Protein AF-A0A355FZ89-F1 (afdb_monomer_lite)

pLDDT: mean 93.54, std 5.87, range [61.53, 98.75]

Foldseek 3Di:
DVVLVVLVVCLVVVAADAEEDADFPPPQDDPNVLVVLVSLLVSPPSHQAYEYEYDDDDPPQPPHDDTDGDAQVSLVRRVVSQVVSQVVSCVPPVGRHYFYAPLSCLRNVHDQDEPVNCPVVPCCVVRGCVVNVVVVVVVVVVVPDDDDPDDDDDDDDDDDPSCVVVPPD

Structure (mmCIF, N/CA/C/O backbone):
data_AF-A0A355FZ89-F1
#
_entry.id   AF-A0A355FZ89-F1
#
loop_
_atom_site.group_PDB
_atom_site.id
_atom_site.type_symbol
_atom_site.label_atom_id
_atom_site.label_alt_id
_atom_site.label_comp_id
_atom_site.label_asym_id
_atom_site.label_entity_id
_atom_site.label_seq_id
_atom_site.pdbx_PDB_ins_code
_atom_site.Cartn_x
_atom_site.Cartn_y
_atom_site.Cartn_z
_atom_site.occupancy
_atom_site.B_iso_or_equiv
_atom_site.auth_seq_id
_atom_site.auth_comp_id
_atom_site.auth_asym_id
_atom_site.auth_atom_id
_atom_site.pdbx_PDB_model_num
ATOM 1 N N . GLY A 1 1 ? 16.420 -1.762 -14.269 1.00 61.53 1 GLY A N 1
ATOM 2 C CA . GLY A 1 1 ? 17.501 -2.137 -13.329 1.00 61.53 1 GLY A CA 1
ATOM 3 C C . GLY A 1 1 ? 17.709 -3.644 -13.281 1.00 61.53 1 GLY A C 1
ATOM 4 O O . GLY A 1 1 ? 16.814 -4.383 -13.678 1.00 61.53 1 GLY A O 1
ATOM 5 N N . GLU A 1 2 ? 18.862 -4.099 -12.779 1.00 77.12 2 GLU A N 1
ATOM 6 C CA . GLU A 1 2 ? 19.249 -5.524 -12.696 1.00 77.12 2 GLU A CA 1
ATOM 7 C C . GLU A 1 2 ? 18.223 -6.407 -11.963 1.00 77.12 2 GLU A C 1
ATOM 9 O O . GLU A 1 2 ? 18.023 -7.563 -12.331 1.00 77.12 2 GLU A O 1
ATOM 14 N N . SER A 1 3 ? 17.511 -5.864 -10.970 1.00 78.19 3 SER A N 1
ATOM 15 C CA . SER A 1 3 ? 16.532 -6.618 -10.175 1.00 78.19 3 SER A CA 1
ATOM 16 C C . SER A 1 3 ? 15.359 -7.173 -10.994 1.00 78.19 3 SER A C 1
ATOM 18 O O . SER A 1 3 ? 14.875 -8.266 -10.699 1.00 78.19 3 SER A O 1
ATOM 20 N N . LEU A 1 4 ? 14.945 -6.489 -12.073 1.00 84.00 4 LEU A N 1
ATOM 21 C CA . LEU A 1 4 ? 13.871 -6.963 -12.963 1.00 84.00 4 LEU A CA 1
ATOM 22 C C . LEU A 1 4 ? 14.232 -8.284 -13.659 1.00 84.00 4 LEU A C 1
ATOM 24 O O . LEU A 1 4 ? 13.346 -9.062 -14.003 1.00 84.00 4 LEU A O 1
ATOM 28 N N . ARG A 1 5 ? 15.529 -8.572 -13.845 1.00 90.69 5 ARG A N 1
ATOM 29 C CA . ARG A 1 5 ? 15.992 -9.846 -14.414 1.00 90.69 5 ARG A CA 1
ATOM 30 C C . ARG A 1 5 ? 15.596 -11.031 -13.536 1.00 90.69 5 ARG A C 1
ATOM 32 O O . ARG A 1 5 ? 15.256 -12.085 -14.065 1.00 90.69 5 ARG A O 1
ATOM 39 N N . TYR A 1 6 ? 15.617 -10.868 -12.212 1.00 92.31 6 TYR A N 1
ATOM 40 C CA . TYR A 1 6 ? 15.202 -11.927 -11.293 1.00 92.31 6 TYR A CA 1
ATOM 41 C C . TYR A 1 6 ? 13.691 -12.142 -11.330 1.00 92.31 6 TYR A C 1
ATOM 43 O O . TYR A 1 6 ? 13.261 -13.289 -11.375 1.00 92.31 6 TYR A O 1
ATOM 51 N N . LEU A 1 7 ? 12.899 -11.066 -11.396 1.00 93.06 7 LEU A N 1
ATOM 52 C CA . LEU A 1 7 ? 11.443 -11.176 -11.537 1.00 93.06 7 LEU A CA 1
ATOM 53 C C . LEU A 1 7 ? 11.061 -11.879 -12.844 1.00 93.06 7 LEU A C 1
ATOM 55 O O . LEU A 1 7 ? 10.248 -12.796 -12.814 1.00 93.06 7 LEU A O 1
ATOM 59 N N . ARG A 1 8 ? 11.719 -11.536 -13.961 1.00 92.62 8 ARG A N 1
ATOM 60 C CA . ARG A 1 8 ? 11.555 -12.244 -15.242 1.00 92.62 8 ARG A CA 1
ATOM 61 C C . ARG A 1 8 ? 11.891 -13.726 -15.127 1.00 92.62 8 ARG A C 1
ATOM 63 O O . ARG A 1 8 ? 11.074 -14.556 -15.485 1.00 92.62 8 ARG A O 1
ATOM 70 N N . ARG A 1 9 ? 13.031 -14.074 -14.525 1.00 95.25 9 ARG A N 1
ATOM 71 C CA . ARG A 1 9 ? 13.413 -15.481 -14.327 1.00 95.25 9 ARG A CA 1
ATOM 72 C C . ARG A 1 9 ? 12.393 -16.265 -13.489 1.00 95.25 9 ARG A C 1
ATOM 74 O O . ARG A 1 9 ? 12.173 -17.440 -13.761 1.00 95.25 9 ARG A O 1
ATOM 81 N N . LEU A 1 10 ? 11.816 -15.651 -12.454 1.00 96.00 10 LEU A N 1
ATOM 82 C CA . LEU A 1 10 ? 10.770 -16.285 -11.642 1.00 96.00 10 LEU A CA 1
ATOM 83 C C . LEU A 1 10 ? 9.466 -16.432 -12.442 1.00 96.00 10 LEU A C 1
ATOM 85 O O . LEU A 1 10 ? 8.855 -17.497 -12.418 1.00 96.00 10 LEU A O 1
ATOM 89 N N . SER A 1 11 ? 9.095 -15.398 -13.200 1.00 95.00 11 SER A N 1
ATOM 90 C CA . SER A 1 11 ? 7.957 -15.408 -14.123 1.00 95.00 11 SER A CA 1
ATOM 91 C C . SER A 1 11 ? 8.080 -16.515 -15.176 1.00 95.00 11 SER A C 1
ATOM 93 O O . SER A 1 11 ? 7.156 -17.305 -15.340 1.00 95.00 11 SER A O 1
ATOM 95 N N . ASP A 1 12 ? 9.238 -16.638 -15.832 1.00 95.31 12 ASP A N 1
ATOM 96 C CA . ASP A 1 12 ? 9.521 -17.668 -16.845 1.00 95.31 12 ASP A CA 1
ATOM 97 C C . ASP A 1 12 ? 9.444 -19.090 -16.265 1.00 95.31 12 ASP A C 1
ATOM 99 O O . ASP A 1 12 ? 9.159 -20.051 -16.976 1.00 95.31 12 ASP A O 1
ATOM 103 N N . ALA A 1 13 ? 9.674 -19.230 -14.955 1.00 96.94 13 ALA A N 1
ATOM 104 C CA . ALA A 1 13 ? 9.512 -20.481 -14.221 1.00 96.94 13 ALA A CA 1
ATOM 105 C C . ALA A 1 13 ? 8.059 -20.748 -13.767 1.00 96.94 13 ALA A C 1
ATOM 107 O O . ALA A 1 13 ? 7.813 -21.736 -13.076 1.00 96.94 13 ALA A O 1
ATOM 108 N N . GLY A 1 14 ? 7.102 -19.884 -14.124 1.00 95.62 14 GLY A N 1
ATOM 109 C CA . GLY A 1 14 ? 5.686 -20.009 -13.764 1.00 95.62 14 GLY A CA 1
ATOM 110 C C . GLY A 1 14 ? 5.360 -19.610 -12.321 1.00 95.62 14 GLY A C 1
ATOM 111 O O . GLY A 1 14 ? 4.307 -19.988 -11.804 1.00 95.62 14 GLY A O 1
ATOM 112 N N . ILE A 1 15 ? 6.250 -18.877 -11.645 1.00 97.50 15 ILE A N 1
ATOM 113 C CA . ILE A 1 15 ? 6.046 -18.443 -10.259 1.00 97.50 15 ILE A CA 1
ATOM 114 C C . ILE A 1 15 ? 5.182 -17.182 -10.242 1.00 97.50 15 ILE A C 1
ATOM 116 O O . ILE A 1 15 ? 5.489 -16.195 -10.908 1.00 97.50 15 ILE A O 1
ATOM 120 N N . LYS A 1 16 ? 4.126 -17.207 -9.424 1.00 96.75 16 LYS A N 1
ATOM 121 C CA . LYS A 1 16 ? 3.289 -16.039 -9.138 1.00 96.75 16 LYS A CA 1
ATOM 122 C C . LYS A 1 16 ? 3.964 -15.131 -8.112 1.00 96.75 16 LYS A C 1
ATOM 124 O O . LYS A 1 16 ? 4.508 -15.609 -7.118 1.00 96.75 16 LYS A O 1
ATOM 129 N N . LEU A 1 17 ? 3.913 -13.827 -8.349 1.00 96.44 17 LEU A N 1
ATOM 130 C CA . LEU A 1 17 ? 4.685 -12.819 -7.635 1.00 96.44 17 LEU A CA 1
ATOM 131 C C . LEU A 1 17 ? 3.763 -11.749 -7.052 1.00 96.44 17 LEU A C 1
ATOM 133 O O . LEU A 1 17 ? 3.020 -11.090 -7.776 1.00 96.44 17 LEU A O 1
ATOM 137 N N . ASN A 1 18 ? 3.892 -11.531 -5.747 1.00 96.75 18 ASN A N 1
ATOM 138 C CA . ASN A 1 18 ? 3.418 -10.328 -5.074 1.00 96.75 18 ASN A CA 1
ATOM 139 C C . ASN A 1 18 ? 4.644 -9.456 -4.808 1.00 96.75 18 ASN A C 1
ATOM 141 O O . ASN A 1 18 ? 5.625 -9.917 -4.223 1.00 96.75 18 ASN A O 1
ATOM 145 N N . THR A 1 19 ? 4.619 -8.220 -5.289 1.00 96.75 19 THR A N 1
ATOM 146 C CA . THR A 1 19 ? 5.764 -7.306 -5.236 1.00 96.75 19 THR A CA 1
ATOM 147 C C . THR A 1 19 ? 5.476 -6.129 -4.317 1.00 96.75 19 THR A C 1
ATOM 149 O O . THR A 1 19 ? 4.318 -5.813 -4.048 1.00 96.75 19 THR A O 1
ATOM 152 N N . GLN A 1 20 ? 6.533 -5.494 -3.815 1.00 97.12 20 GLN A N 1
ATOM 153 C CA . GLN A 1 20 ? 6.435 -4.297 -2.988 1.00 97.12 20 GLN A CA 1
ATOM 154 C C . GLN A 1 20 ? 7.470 -3.266 -3.439 1.00 97.12 20 GLN A C 1
ATOM 156 O O . GLN A 1 20 ? 8.651 -3.581 -3.598 1.00 97.12 20 GLN A O 1
ATOM 161 N N . LEU A 1 21 ? 7.022 -2.026 -3.586 1.00 97.44 21 LEU A N 1
ATOM 162 C CA . LEU A 1 21 ? 7.825 -0.839 -3.821 1.00 97.44 21 LEU A CA 1
ATOM 163 C C . LEU A 1 21 ? 7.876 -0.022 -2.529 1.00 97.44 21 LEU A C 1
ATOM 165 O O . LEU A 1 21 ? 6.849 0.446 -2.046 1.00 97.44 21 LEU A O 1
ATOM 169 N N . VAL A 1 22 ? 9.077 0.159 -1.975 1.00 97.19 22 VAL A N 1
ATOM 170 C CA . VAL A 1 22 ? 9.308 1.132 -0.899 1.00 97.19 22 VAL A CA 1
ATOM 171 C C . VAL A 1 22 ? 9.641 2.466 -1.550 1.00 97.19 22 VAL A C 1
ATOM 173 O O . VAL A 1 22 ? 10.711 2.624 -2.141 1.00 97.19 22 VAL A O 1
ATOM 176 N N . LEU A 1 23 ? 8.713 3.410 -1.467 1.00 98.00 23 LEU A N 1
ATOM 177 C CA . LEU A 1 23 ? 8.833 4.710 -2.104 1.00 98.00 23 LEU A CA 1
ATOM 178 C C . LEU A 1 23 ? 9.565 5.695 -1.192 1.00 98.00 23 LEU A C 1
ATOM 180 O O . LEU A 1 23 ? 9.344 5.752 0.019 1.00 98.00 23 LEU A O 1
ATOM 184 N N . CYS A 1 24 ? 10.471 6.456 -1.785 1.00 96.81 24 CYS A N 1
ATOM 185 C CA . CYS A 1 24 ? 11.291 7.480 -1.164 1.00 96.81 24 CYS A CA 1
ATOM 186 C C . CYS A 1 24 ? 11.090 8.788 -1.946 1.00 96.81 24 CYS A C 1
ATOM 188 O O . CYS A 1 24 ? 11.400 8.811 -3.143 1.00 96.81 24 CYS A O 1
ATOM 190 N N . PRO A 1 25 ? 10.646 9.880 -1.294 1.00 96.12 25 PRO A N 1
ATOM 191 C CA . PRO A 1 25 ? 10.373 11.134 -1.983 1.00 96.12 25 PRO A CA 1
ATOM 192 C C . PRO A 1 25 ? 11.571 11.670 -2.771 1.00 96.12 25 PRO A C 1
ATOM 194 O O . PRO A 1 25 ? 12.651 11.859 -2.199 1.00 96.12 25 PRO A O 1
ATOM 197 N N . GLY A 1 26 ? 11.375 11.942 -4.062 1.00 94.31 26 GLY A N 1
ATOM 198 C CA . GLY A 1 26 ? 12.395 12.460 -4.978 1.00 94.31 26 GLY A CA 1
ATOM 199 C C . GLY A 1 26 ? 13.482 11.454 -5.369 1.00 94.31 26 GLY A C 1
ATOM 200 O O . GLY A 1 26 ? 14.522 11.864 -5.883 1.00 94.31 26 GLY A O 1
ATOM 201 N N . VAL A 1 27 ? 13.285 10.163 -5.083 1.00 94.94 27 VAL A N 1
ATOM 202 C CA . VAL A 1 27 ? 14.235 9.089 -5.421 1.00 94.94 27 VAL A CA 1
ATOM 203 C C . VAL A 1 27 ? 13.620 8.098 -6.401 1.00 94.94 27 VAL A C 1
ATOM 205 O O . VAL A 1 27 ? 14.249 7.769 -7.399 1.00 94.94 27 VAL A O 1
ATOM 208 N N . ASN A 1 28 ? 12.425 7.590 -6.100 1.00 95.75 28 ASN A N 1
ATOM 209 C CA . ASN A 1 28 ? 11.741 6.574 -6.908 1.00 95.75 28 ASN A CA 1
ATOM 210 C C . ASN A 1 28 ? 10.214 6.761 -6.931 1.00 95.75 28 ASN A C 1
ATOM 212 O O . ASN A 1 28 ? 9.472 5.790 -7.066 1.00 95.75 28 ASN A O 1
ATOM 216 N N . ASP A 1 29 ? 9.750 7.997 -6.764 1.00 95.50 29 ASP A N 1
ATOM 217 C CA . ASP A 1 29 ? 8.368 8.416 -6.988 1.00 95.50 29 ASP A CA 1
ATOM 218 C C . ASP A 1 29 ? 8.216 9.190 -8.310 1.00 95.50 29 ASP A C 1
ATOM 220 O O . ASP A 1 29 ? 9.155 9.287 -9.101 1.00 95.50 29 ASP A O 1
ATOM 224 N N . GLY A 1 30 ? 7.009 9.689 -8.594 1.00 96.50 30 GLY A N 1
ATOM 225 C CA . GLY A 1 30 ? 6.717 10.400 -9.841 1.00 96.50 30 GLY A CA 1
ATOM 226 C C . GLY A 1 30 ? 6.927 9.517 -11.075 1.00 96.50 30 GLY A C 1
ATOM 227 O O . GLY A 1 30 ? 6.398 8.409 -11.145 1.00 96.50 30 GLY A O 1
ATOM 228 N N . GLU A 1 31 ? 7.719 9.992 -12.039 1.00 97.31 31 GLU A N 1
ATOM 229 C CA . GLU A 1 31 ? 7.988 9.274 -13.296 1.00 97.31 31 GLU A CA 1
ATOM 230 C C . GLU A 1 31 ? 8.639 7.900 -13.074 1.00 97.31 31 GLU A C 1
ATOM 232 O O . GLU A 1 31 ? 8.331 6.945 -13.785 1.00 97.31 31 GLU A O 1
ATOM 237 N N . GLU A 1 32 ? 9.483 7.757 -12.048 1.00 97.31 32 GLU A N 1
ATOM 238 C CA . GLU A 1 32 ? 10.127 6.477 -11.727 1.00 97.31 32 GLU A CA 1
ATOM 239 C C . GLU A 1 32 ? 9.138 5.462 -11.137 1.00 97.31 32 GLU A C 1
ATOM 241 O O . GLU A 1 32 ? 9.261 4.253 -11.371 1.00 97.31 32 GLU A O 1
ATOM 246 N N . LEU A 1 33 ? 8.122 5.939 -10.407 1.00 98.19 33 LEU A N 1
ATOM 247 C CA . LEU A 1 33 ? 7.009 5.100 -9.963 1.00 98.19 33 LEU A CA 1
ATOM 248 C C . LEU A 1 33 ? 6.180 4.648 -11.167 1.00 98.19 33 LEU A C 1
ATOM 250 O O . LEU A 1 33 ? 5.927 3.451 -11.294 1.00 98.19 33 LEU A O 1
ATOM 254 N N . ALA A 1 34 ? 5.826 5.570 -12.066 1.00 98.19 34 ALA A N 1
ATOM 255 C CA . ALA A 1 34 ? 5.091 5.260 -13.293 1.00 98.19 34 ALA A CA 1
ATOM 256 C C . ALA A 1 34 ? 5.812 4.182 -14.120 1.00 98.19 34 ALA A C 1
ATOM 258 O O . ALA A 1 34 ? 5.231 3.150 -14.464 1.00 98.19 34 ALA A O 1
ATOM 259 N N . TYR A 1 35 ? 7.116 4.372 -14.348 1.00 96.88 35 TYR A N 1
ATOM 260 C CA . TYR A 1 35 ? 7.967 3.407 -15.037 1.00 96.88 35 TYR A CA 1
ATOM 261 C C . TYR A 1 35 ? 7.997 2.050 -14.320 1.00 96.88 35 TYR A C 1
ATOM 263 O O . TYR A 1 35 ? 7.854 1.003 -14.952 1.00 96.88 35 TYR A O 1
ATOM 271 N N . SER A 1 36 ? 8.156 2.043 -12.993 1.00 96.88 36 SER A N 1
ATOM 272 C CA . SER A 1 36 ? 8.193 0.805 -12.206 1.00 96.88 36 SER A CA 1
ATOM 273 C C . SER A 1 36 ? 6.877 0.029 -12.284 1.00 96.88 36 SER A C 1
ATOM 275 O O . SER A 1 36 ? 6.905 -1.190 -12.460 1.00 96.88 36 SER A O 1
ATOM 277 N N . LEU A 1 37 ? 5.738 0.721 -12.190 1.00 97.94 37 LEU A N 1
ATOM 278 C CA . LEU A 1 37 ? 4.407 0.129 -12.327 1.00 97.94 37 LEU A CA 1
ATOM 279 C C . LEU A 1 37 ? 4.219 -0.486 -13.716 1.00 97.94 37 LEU A C 1
ATOM 281 O O . LEU A 1 37 ? 3.811 -1.641 -13.817 1.00 97.94 37 LEU A O 1
ATOM 285 N N . GLU A 1 38 ? 4.598 0.228 -14.777 1.00 96.75 38 GLU A N 1
ATOM 286 C CA . GLU A 1 38 ? 4.513 -0.281 -16.148 1.00 96.75 38 GLU A CA 1
ATOM 287 C C . GLU A 1 38 ? 5.386 -1.530 -16.350 1.00 96.75 38 GLU A C 1
ATOM 289 O O . GLU A 1 38 ? 4.916 -2.549 -16.857 1.00 96.75 38 GLU A O 1
ATOM 294 N N . GLN A 1 39 ? 6.648 -1.495 -15.908 1.00 96.00 39 GLN A N 1
ATOM 295 C CA . GLN A 1 39 ? 7.567 -2.630 -16.049 1.00 96.00 39 GLN A CA 1
ATOM 296 C C . GLN A 1 39 ? 7.112 -3.868 -15.271 1.00 96.00 39 GLN A C 1
ATOM 298 O O . GLN A 1 39 ? 7.333 -4.991 -15.726 1.00 96.00 39 GLN A O 1
ATOM 303 N N . LEU A 1 40 ? 6.500 -3.683 -14.101 1.00 96.56 40 LEU A N 1
ATOM 304 C CA . LEU A 1 40 ? 5.914 -4.779 -13.331 1.00 96.56 40 LEU A CA 1
ATOM 305 C C . LEU A 1 40 ? 4.619 -5.286 -13.974 1.00 96.56 40 LEU A C 1
ATOM 307 O O . LEU A 1 40 ? 4.425 -6.497 -14.050 1.00 96.56 40 LEU A O 1
ATOM 311 N N . GLY A 1 41 ? 3.780 -4.388 -14.495 1.00 96.44 41 GLY A N 1
ATOM 312 C CA . GLY A 1 41 ? 2.557 -4.732 -15.221 1.00 96.44 41 GLY A CA 1
ATOM 313 C C . GLY A 1 41 ? 2.819 -5.571 -16.474 1.00 96.44 41 GLY A C 1
ATOM 314 O O . GLY A 1 41 ? 2.075 -6.505 -16.749 1.00 96.44 41 GLY A O 1
ATOM 315 N N . GLN A 1 42 ? 3.932 -5.336 -1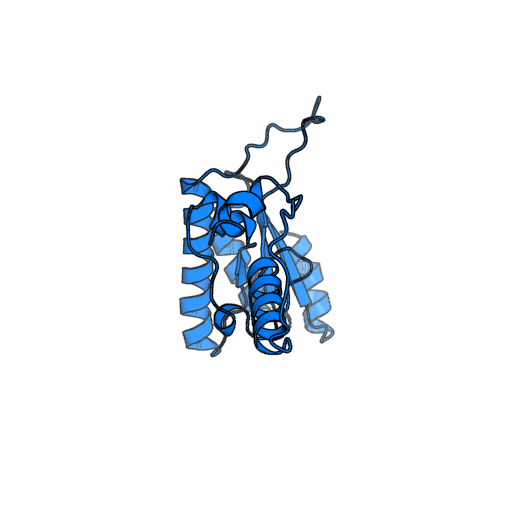7.178 1.00 95.38 42 GLN A N 1
ATOM 316 C CA . GLN A 1 42 ? 4.363 -6.160 -18.322 1.00 95.38 42 GLN A CA 1
ATOM 317 C C . GLN A 1 42 ? 4.672 -7.623 -17.958 1.00 95.38 42 GLN A C 1
ATOM 319 O O . GLN A 1 42 ? 4.754 -8.469 -18.845 1.00 95.38 42 GLN A O 1
ATOM 324 N N . LEU A 1 43 ? 4.863 -7.933 -16.672 1.00 95.62 43 LEU A N 1
ATOM 325 C CA . LEU A 1 43 ? 5.077 -9.297 -16.183 1.00 95.62 43 LEU A CA 1
ATOM 326 C C . LEU A 1 43 ? 3.771 -9.985 -15.767 1.00 95.62 43 LEU A C 1
ATOM 328 O O . LEU A 1 43 ? 3.811 -11.086 -15.223 1.00 95.62 43 LEU A O 1
ATOM 332 N N . TYR A 1 44 ? 2.612 -9.369 -15.991 1.00 95.88 44 TYR A N 1
ATOM 333 C CA . TYR A 1 44 ? 1.326 -10.037 -15.835 1.00 95.88 44 TYR A CA 1
ATOM 334 C C . TYR A 1 44 ? 1.192 -11.204 -16.845 1.00 95.88 44 TYR A C 1
ATOM 336 O O . TYR A 1 44 ? 1.589 -11.054 -18.001 1.00 95.88 44 TYR A O 1
ATOM 344 N N . PRO A 1 45 ? 0.646 -12.377 -16.457 1.00 95.19 45 PRO A N 1
ATOM 345 C CA . PRO A 1 45 ? -0.007 -12.679 -15.182 1.00 95.19 45 PRO A CA 1
ATOM 346 C C . PRO A 1 45 ? 0.932 -13.200 -14.085 1.00 95.19 45 PRO A C 1
ATOM 348 O O . PRO A 1 45 ? 0.456 -13.618 -13.037 1.00 95.19 45 PRO A O 1
ATOM 351 N N . ALA A 1 46 ? 2.254 -13.218 -14.264 1.00 96.88 46 ALA A N 1
ATOM 352 C CA . ALA A 1 46 ? 3.140 -13.667 -13.190 1.00 96.88 46 ALA A CA 1
ATOM 353 C C . ALA A 1 46 ? 3.139 -12.689 -12.006 1.00 96.88 46 ALA A C 1
ATOM 355 O O . ALA A 1 46 ? 3.043 -13.130 -10.863 1.00 96.88 46 ALA A O 1
ATOM 356 N N . VAL A 1 47 ? 3.183 -11.375 -12.247 1.00 97.06 47 VAL A N 1
ATOM 357 C CA . VAL A 1 47 ? 2.946 -10.371 -11.195 1.00 97.06 47 VAL A CA 1
ATOM 358 C C . VAL A 1 47 ? 1.445 -10.255 -10.945 1.00 97.06 47 VAL A C 1
ATOM 360 O O . VAL A 1 47 ? 0.693 -9.848 -11.823 1.00 97.06 47 VAL A O 1
ATOM 363 N N . GLN A 1 48 ? 1.023 -10.645 -9.744 1.00 96.69 48 GLN A N 1
ATOM 364 C CA . GLN A 1 48 ? -0.376 -10.661 -9.312 1.00 96.69 48 GLN A CA 1
ATOM 365 C C . GLN A 1 48 ? -0.745 -9.402 -8.526 1.00 96.69 48 GLN A C 1
ATOM 367 O O . GLN A 1 48 ? -1.896 -8.988 -8.532 1.00 96.69 48 GLN A O 1
ATOM 372 N N . SER A 1 49 ? 0.220 -8.798 -7.827 1.00 97.75 49 SER A N 1
ATOM 373 C CA . SER A 1 49 ? -0.018 -7.553 -7.100 1.00 97.75 49 SER A CA 1
ATOM 374 C C . SER A 1 49 ? 1.264 -6.762 -6.830 1.00 97.75 49 SER A C 1
ATOM 376 O O . SER A 1 49 ? 2.370 -7.315 -6.773 1.00 97.75 49 SER A O 1
ATOM 378 N N . ILE A 1 50 ? 1.105 -5.455 -6.641 1.00 98.31 50 ILE A N 1
ATOM 379 C CA . ILE A 1 50 ? 2.162 -4.477 -6.393 1.00 98.31 50 ILE A CA 1
ATOM 380 C C . ILE A 1 50 ? 1.718 -3.588 -5.226 1.00 98.31 50 ILE A C 1
ATOM 382 O O . ILE A 1 50 ? 0.833 -2.753 -5.380 1.00 98.31 50 ILE A O 1
ATOM 386 N N . ALA A 1 51 ? 2.327 -3.745 -4.053 1.00 98.50 51 ALA A N 1
ATOM 387 C CA . ALA A 1 51 ? 2.144 -2.807 -2.948 1.00 98.50 51 ALA A CA 1
ATOM 388 C C . ALA A 1 51 ? 3.096 -1.616 -3.092 1.00 98.50 51 ALA A C 1
ATOM 390 O O . ALA A 1 51 ? 4.296 -1.806 -3.281 1.00 98.50 51 ALA A O 1
ATOM 391 N N . ALA A 1 52 ? 2.596 -0.398 -2.938 1.00 98.50 52 ALA A N 1
ATOM 392 C CA . ALA A 1 52 ? 3.403 0.805 -2.799 1.00 98.50 52 ALA A CA 1
ATOM 393 C C . ALA A 1 52 ? 3.327 1.297 -1.351 1.00 98.50 52 ALA A C 1
ATOM 395 O O . ALA A 1 52 ? 2.265 1.704 -0.880 1.00 98.50 52 ALA A O 1
ATOM 396 N N . VAL A 1 53 ? 4.459 1.268 -0.646 1.00 98.12 53 VAL A N 1
ATOM 397 C CA . VAL A 1 53 ? 4.563 1.649 0.770 1.00 98.12 53 VAL A CA 1
ATOM 398 C C . VAL A 1 53 ? 5.527 2.830 0.925 1.00 98.12 53 VAL A C 1
ATOM 400 O O . VAL A 1 53 ? 6.539 2.881 0.220 1.00 98.12 53 VAL A O 1
ATOM 403 N N . PRO A 1 54 ? 5.270 3.791 1.826 1.00 97.44 54 PRO A N 1
ATOM 404 C CA . PRO A 1 54 ? 6.210 4.875 2.072 1.00 97.44 54 PRO A CA 1
ATOM 405 C C . PRO A 1 54 ? 7.438 4.370 2.841 1.00 97.44 54 PRO A C 1
ATOM 407 O O . PRO A 1 54 ? 7.377 3.422 3.625 1.00 97.44 54 PRO A O 1
ATOM 410 N N . VAL A 1 55 ? 8.578 5.033 2.654 1.00 95.50 55 VAL A N 1
ATOM 411 C CA . VAL A 1 55 ? 9.768 4.768 3.462 1.00 95.50 55 VAL A CA 1
ATOM 412 C C . VAL A 1 55 ? 9.522 5.098 4.937 1.00 95.50 55 VAL A C 1
ATOM 414 O O . VAL A 1 55 ? 9.214 6.232 5.307 1.00 95.50 55 VAL A O 1
ATOM 417 N N . GLY A 1 56 ? 9.734 4.107 5.802 1.00 90.00 56 GLY A N 1
ATOM 418 C CA . GLY A 1 56 ? 9.739 4.299 7.248 1.00 90.00 56 GLY A CA 1
ATOM 419 C C . GLY A 1 56 ? 11.011 5.016 7.703 1.00 90.00 56 GLY A C 1
ATOM 420 O O . GLY A 1 56 ? 12.122 4.504 7.538 1.00 90.00 56 GLY A O 1
ATOM 421 N N . LEU A 1 57 ? 10.868 6.201 8.299 1.00 88.88 57 LEU A N 1
ATOM 422 C CA . LEU A 1 57 ? 11.995 6.951 8.854 1.00 88.88 57 LEU A CA 1
ATOM 423 C C . LEU A 1 57 ? 12.054 6.817 10.373 1.00 88.88 57 LEU A C 1
ATOM 425 O O . LEU A 1 57 ? 11.074 7.034 11.080 1.00 88.88 57 LEU A O 1
ATOM 429 N N . THR A 1 58 ? 13.246 6.514 10.881 1.00 85.38 58 THR A N 1
ATOM 430 C CA . THR A 1 58 ? 13.545 6.527 12.314 1.00 85.38 58 THR A CA 1
ATOM 431 C C . THR A 1 58 ? 14.408 7.738 12.657 1.00 85.38 58 THR A C 1
ATOM 433 O O . THR A 1 58 ? 15.077 8.316 11.798 1.00 85.38 58 THR A O 1
ATOM 436 N N . LYS A 1 59 ? 14.442 8.105 13.941 1.00 83.62 59 LYS A N 1
ATOM 437 C CA . LYS A 1 59 ? 15.334 9.158 14.452 1.00 83.62 59 LYS A CA 1
ATOM 438 C C . LYS A 1 59 ? 16.820 8.761 14.478 1.00 83.62 59 LYS A C 1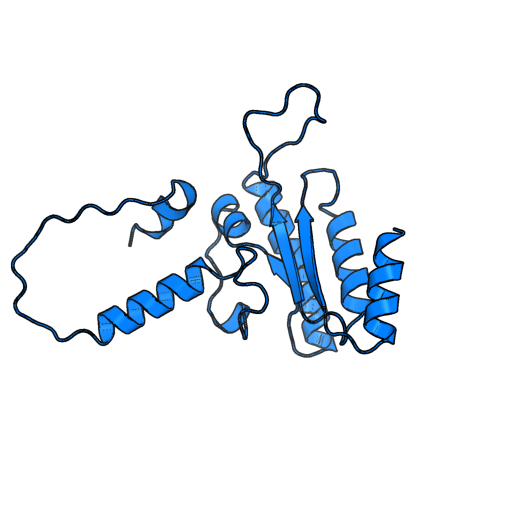
ATOM 440 O O . LYS A 1 59 ? 17.666 9.616 14.707 1.00 83.62 59 LYS A O 1
ATOM 445 N N . PHE A 1 60 ? 17.146 7.486 14.251 1.00 87.06 60 PHE A N 1
ATOM 446 C CA . PHE A 1 60 ? 18.505 6.943 14.325 1.00 87.06 60 PHE A CA 1
ATOM 447 C C . PHE A 1 60 ? 19.082 6.757 12.919 1.00 87.06 60 PHE A C 1
ATOM 449 O O . PHE A 1 60 ? 19.064 5.661 12.365 1.00 87.06 60 PHE A O 1
ATOM 456 N N . ARG A 1 61 ? 19.540 7.856 12.312 1.00 88.81 61 ARG A N 1
ATOM 457 C CA . ARG A 1 61 ? 20.029 7.881 10.920 1.00 88.81 61 ARG A CA 1
ATOM 458 C C . ARG A 1 61 ? 21.341 8.651 10.754 1.00 88.81 61 ARG A C 1
ATOM 460 O O . ARG A 1 61 ? 21.581 9.259 9.712 1.00 88.81 61 ARG A O 1
ATOM 467 N N . GLU A 1 62 ? 22.175 8.663 11.789 1.00 87.31 62 GLU A N 1
ATOM 468 C CA . GLU A 1 62 ? 23.498 9.287 11.725 1.00 87.31 62 GLU A CA 1
ATOM 469 C C . GLU A 1 62 ? 24.326 8.668 10.587 1.00 87.31 62 GLU A C 1
ATOM 471 O O . GLU A 1 62 ? 24.337 7.452 10.409 1.00 87.31 62 GLU A O 1
ATOM 476 N N . ASN A 1 63 ? 24.994 9.513 9.795 1.00 89.31 63 ASN A N 1
ATOM 477 C CA . ASN A 1 63 ? 25.811 9.121 8.635 1.00 89.31 63 ASN A CA 1
ATOM 478 C C . ASN A 1 63 ? 25.072 8.377 7.500 1.00 89.31 63 ASN A C 1
ATOM 480 O O . ASN A 1 63 ? 25.720 7.780 6.642 1.00 89.31 63 ASN A O 1
ATOM 484 N N . LEU A 1 64 ? 23.735 8.434 7.446 1.00 88.00 64 LEU A N 1
ATOM 485 C CA . LEU A 1 64 ? 22.943 7.901 6.330 1.00 88.00 64 LEU A CA 1
ATOM 486 C C . LEU A 1 64 ? 22.496 9.007 5.357 1.00 88.00 64 LEU A C 1
ATOM 488 O O . LEU A 1 64 ? 22.394 10.174 5.751 1.00 88.00 64 LEU A O 1
ATOM 492 N N . PRO A 1 65 ? 22.159 8.662 4.097 1.00 85.62 65 PRO A N 1
ATOM 493 C CA . PRO A 1 65 ? 21.560 9.606 3.162 1.00 85.62 65 PRO A CA 1
ATOM 494 C C . PRO A 1 65 ? 20.333 10.312 3.751 1.00 85.62 65 PRO A C 1
ATOM 496 O O . PRO A 1 65 ? 19.495 9.700 4.436 1.00 85.62 65 PRO A O 1
ATOM 499 N N . LYS A 1 66 ? 20.224 11.613 3.457 1.00 86.12 66 LYS A N 1
ATOM 500 C CA . LYS A 1 66 ? 19.076 12.432 3.851 1.00 86.12 66 LYS A CA 1
ATOM 501 C C . LYS A 1 66 ? 17.850 11.975 3.067 1.00 86.12 66 LYS A C 1
ATOM 503 O O . LYS A 1 66 ? 17.768 12.203 1.867 1.00 86.12 66 LYS A O 1
ATOM 508 N N . LEU A 1 67 ? 16.906 11.364 3.771 1.00 89.81 67 LEU A N 1
ATOM 509 C CA . LEU A 1 67 ? 15.584 11.028 3.254 1.00 89.81 67 LEU A CA 1
ATOM 510 C C . LEU A 1 67 ? 14.546 11.932 3.910 1.00 89.81 67 LEU A C 1
ATOM 512 O O . LEU A 1 67 ? 14.719 12.362 5.053 1.00 89.81 67 LEU A O 1
ATOM 516 N N . ARG A 1 68 ? 13.477 12.218 3.173 1.00 91.56 68 ARG A N 1
ATOM 517 C CA . ARG A 1 68 ? 12.318 12.970 3.656 1.00 91.56 68 ARG A CA 1
ATOM 518 C C . ARG A 1 68 ? 11.135 12.020 3.779 1.00 91.56 68 ARG A C 1
ATOM 520 O O . ARG A 1 68 ? 11.067 11.033 3.055 1.00 91.56 68 ARG A O 1
ATOM 527 N N . ALA A 1 69 ? 10.243 12.297 4.722 1.00 93.88 69 ALA A N 1
ATOM 528 C CA . ALA A 1 69 ? 8.969 11.596 4.793 1.00 93.88 69 ALA A CA 1
ATOM 529 C C . ALA A 1 69 ? 8.012 12.177 3.746 1.00 93.88 69 ALA A C 1
ATOM 531 O O . ALA A 1 69 ? 8.127 13.354 3.405 1.00 93.88 69 ALA A O 1
ATOM 532 N N . TYR A 1 70 ? 7.053 11.369 3.298 1.00 96.88 70 TYR A N 1
ATOM 533 C CA . TYR A 1 70 ? 5.925 11.871 2.523 1.00 96.88 70 TYR A CA 1
ATOM 534 C C . TYR A 1 70 ? 5.064 12.823 3.360 1.00 96.88 70 TYR A C 1
ATOM 536 O O . TYR A 1 70 ? 4.779 12.550 4.537 1.00 96.88 70 TYR A O 1
ATOM 544 N N . ASP A 1 71 ? 4.655 13.910 2.717 1.00 96.44 71 ASP A N 1
ATOM 545 C CA . ASP A 1 71 ? 3.653 14.876 3.168 1.00 96.44 71 ASP A CA 1
ATOM 546 C C . ASP A 1 71 ? 2.318 14.653 2.438 1.00 96.44 71 ASP A C 1
ATOM 548 O O . ASP A 1 71 ? 2.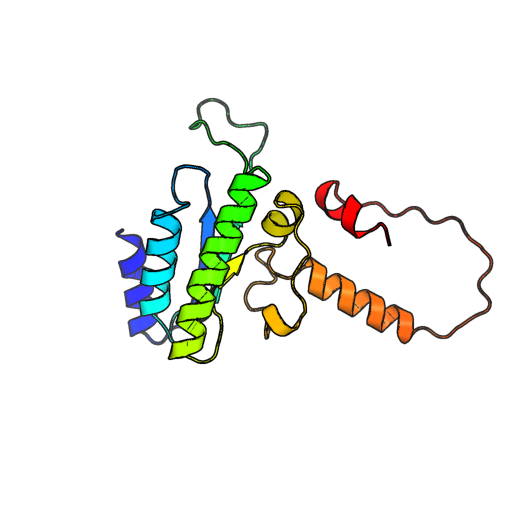168 13.692 1.683 1.00 96.44 71 ASP A O 1
ATOM 552 N N . GLU A 1 72 ? 1.336 15.518 2.682 1.00 97.88 72 GLU A N 1
ATOM 553 C CA . GLU A 1 72 ? -0.003 15.402 2.099 1.00 97.88 72 GLU A CA 1
ATOM 554 C C . GLU A 1 72 ? 0.018 15.426 0.565 1.00 97.88 72 GLU A C 1
ATOM 556 O O . GLU A 1 72 ? -0.518 14.521 -0.074 1.00 97.88 72 GLU A O 1
ATOM 561 N N . ALA A 1 73 ? 0.702 16.407 -0.030 1.00 98.25 73 ALA A N 1
ATOM 562 C CA . ALA A 1 73 ? 0.747 16.582 -1.479 1.00 98.25 73 ALA A CA 1
ATOM 563 C C . ALA A 1 73 ? 1.508 15.446 -2.177 1.00 98.25 73 ALA A C 1
ATOM 565 O O . ALA A 1 73 ? 1.037 14.894 -3.167 1.00 98.25 73 ALA A O 1
ATOM 566 N N . SER A 1 74 ? 2.669 15.058 -1.649 1.00 97.94 74 SER A N 1
ATOM 567 C CA . SER A 1 74 ? 3.460 13.959 -2.215 1.00 97.94 74 SER A CA 1
ATOM 568 C C . SER A 1 74 ? 2.780 12.598 -2.033 1.00 97.94 74 SER A C 1
ATOM 570 O O . SER A 1 74 ? 2.875 11.758 -2.924 1.00 97.94 74 SER A O 1
ATOM 572 N N . SER A 1 75 ? 2.041 12.385 -0.938 1.00 98.44 75 SER A N 1
ATOM 573 C CA . SER A 1 75 ? 1.229 11.171 -0.749 1.00 98.44 75 SER A CA 1
ATOM 574 C C . SER A 1 75 ? 0.064 11.109 -1.734 1.00 98.44 75 SER A C 1
ATOM 576 O O . SER A 1 75 ? -0.187 10.061 -2.324 1.00 98.44 75 SER A O 1
ATOM 578 N N . ALA A 1 76 ? -0.617 12.238 -1.943 1.00 98.69 76 ALA A N 1
ATOM 579 C CA . ALA A 1 76 ? -1.690 12.363 -2.921 1.00 98.69 76 ALA A CA 1
ATOM 580 C C . ALA A 1 76 ? -1.202 12.019 -4.338 1.00 98.69 76 ALA A C 1
ATOM 582 O O . ALA A 1 76 ? -1.830 11.206 -5.010 1.00 98.69 76 ALA A O 1
ATOM 583 N N . SER A 1 77 ? -0.038 12.539 -4.743 1.00 98.56 77 SER A N 1
ATOM 584 C CA . SER A 1 77 ? 0.559 12.241 -6.051 1.00 98.56 77 SER A CA 1
ATOM 585 C C . SER A 1 77 ? 0.867 10.755 -6.257 1.00 98.56 77 SER A C 1
ATOM 587 O O . SER A 1 77 ? 0.706 10.250 -7.364 1.00 98.56 77 SER A O 1
ATOM 589 N N . VAL A 1 78 ? 1.295 10.038 -5.209 1.00 98.75 78 VAL A N 1
ATOM 590 C CA . VAL A 1 78 ? 1.517 8.582 -5.285 1.00 98.75 78 VAL A CA 1
ATOM 591 C C . VAL A 1 78 ? 0.203 7.841 -5.529 1.00 98.75 78 VAL A C 1
ATOM 593 O O . VAL A 1 78 ? 0.156 6.963 -6.389 1.00 98.75 78 VAL A O 1
ATOM 596 N N . ILE A 1 79 ? -0.860 8.202 -4.804 1.00 98.75 79 ILE A N 1
ATOM 597 C CA . ILE A 1 79 ? -2.192 7.608 -4.990 1.00 98.75 79 ILE A CA 1
ATOM 598 C C . ILE A 1 79 ? -2.681 7.866 -6.420 1.00 98.75 79 ILE A C 1
ATOM 600 O O . ILE A 1 79 ? -3.081 6.931 -7.105 1.00 98.75 79 ILE A O 1
ATOM 604 N N . ASP A 1 80 ? -2.565 9.107 -6.900 1.00 98.69 80 ASP A N 1
ATOM 605 C CA . ASP A 1 80 ? -3.002 9.497 -8.246 1.00 98.69 80 ASP A CA 1
ATOM 606 C C . ASP A 1 80 ? -2.243 8.747 -9.358 1.00 98.69 80 ASP A C 1
ATOM 608 O O . ASP A 1 80 ? -2.811 8.438 -10.406 1.00 98.69 80 ASP A O 1
ATOM 612 N N . GLU A 1 81 ? -0.958 8.443 -9.156 1.00 98.69 81 GLU A N 1
ATOM 613 C CA . GLU A 1 81 ? -0.164 7.628 -10.084 1.00 98.69 81 GLU A CA 1
ATOM 614 C C . GLU A 1 81 ? -0.650 6.174 -10.129 1.00 98.69 81 GLU A C 1
ATOM 616 O O . GLU A 1 81 ? -0.846 5.612 -11.209 1.00 98.69 81 GLU A O 1
ATOM 621 N N . ILE A 1 82 ? -0.895 5.578 -8.961 1.00 98.56 82 ILE A N 1
ATOM 622 C CA . ILE A 1 82 ? -1.384 4.199 -8.836 1.00 98.56 82 ILE A CA 1
ATOM 623 C C . ILE A 1 82 ? -2.782 4.062 -9.441 1.00 98.56 82 ILE A C 1
ATOM 625 O O . ILE A 1 82 ? -3.028 3.135 -10.213 1.00 98.56 82 ILE A O 1
ATOM 629 N N . ASP A 1 83 ? -3.681 5.002 -9.150 1.00 98.06 83 ASP A N 1
ATOM 630 C CA . ASP A 1 83 ? -5.043 4.996 -9.681 1.00 98.06 83 ASP A CA 1
ATOM 631 C C . ASP A 1 83 ? -5.043 5.161 -11.206 1.00 98.06 83 ASP A C 1
ATOM 633 O O . ASP A 1 83 ? -5.784 4.470 -11.907 1.00 98.06 83 ASP A O 1
ATOM 637 N N . ARG A 1 84 ? -4.156 6.004 -11.752 1.00 98.25 84 ARG A N 1
ATOM 638 C CA . ARG A 1 84 ? -3.985 6.149 -13.206 1.00 98.25 84 ARG A CA 1
ATOM 639 C C . ARG A 1 84 ? -3.461 4.873 -13.854 1.00 98.25 84 ARG A C 1
ATOM 641 O O . ARG A 1 84 ? -3.936 4.497 -14.926 1.00 98.25 84 ARG A O 1
ATOM 648 N N . PHE A 1 85 ? -2.482 4.215 -13.238 1.00 98.44 85 PHE A N 1
ATOM 649 C CA . PHE A 1 85 ? -1.982 2.930 -13.717 1.00 98.44 85 PHE A CA 1
ATOM 650 C C . PHE A 1 85 ? -3.101 1.881 -13.720 1.00 98.44 85 PHE A C 1
ATOM 652 O O . PHE A 1 85 ? -3.357 1.269 -14.755 1.00 98.44 85 PHE A O 1
ATOM 659 N N . ASN A 1 86 ? -3.819 1.729 -12.605 1.00 97.81 86 ASN A N 1
ATOM 660 C CA . ASN A 1 86 ? -4.913 0.767 -12.481 1.00 97.81 86 ASN A CA 1
ATOM 661 C C . ASN A 1 86 ? -6.064 1.053 -13.447 1.00 97.81 86 ASN A C 1
ATOM 663 O O . ASN A 1 86 ? -6.621 0.114 -14.005 1.00 97.81 86 ASN A O 1
ATOM 667 N N . ALA A 1 87 ? -6.405 2.321 -13.698 1.00 97.44 87 ALA A N 1
ATOM 668 C CA . ALA A 1 87 ? -7.436 2.676 -14.669 1.00 97.44 87 ALA A CA 1
ATOM 669 C C . ALA A 1 87 ? -7.096 2.144 -16.072 1.00 97.44 87 ALA A C 1
ATOM 671 O O . ALA A 1 87 ? -7.943 1.535 -16.724 1.00 97.44 87 ALA A O 1
ATOM 672 N N . HIS A 1 88 ? -5.847 2.308 -16.520 1.00 96.94 88 HIS A N 1
ATOM 673 C CA . HIS A 1 88 ? -5.395 1.745 -17.795 1.00 96.94 88 HIS A CA 1
ATOM 674 C C . HIS A 1 88 ? -5.292 0.219 -17.754 1.00 96.94 88 HIS A C 1
ATOM 676 O O . HIS A 1 88 ? -5.716 -0.452 -18.694 1.00 96.94 88 HIS A O 1
ATOM 682 N N . PHE A 1 89 ? -4.751 -0.334 -16.669 1.00 97.25 89 PHE A N 1
ATOM 683 C CA . PHE A 1 89 ? -4.552 -1.772 -16.522 1.00 97.25 89 PHE A CA 1
ATOM 684 C C . PHE A 1 89 ? -5.891 -2.527 -16.523 1.00 97.25 89 PHE A C 1
ATOM 686 O O . PHE A 1 89 ? -6.037 -3.529 -17.221 1.00 97.25 89 PHE A O 1
ATOM 693 N N . CYS A 1 90 ? -6.905 -1.983 -15.850 1.00 95.69 90 CYS A N 1
ATOM 694 C CA . CYS A 1 90 ? -8.250 -2.544 -15.783 1.00 95.69 90 CYS A CA 1
ATOM 695 C C . CYS A 1 90 ? -8.966 -2.529 -17.146 1.00 95.69 90 CYS A C 1
ATOM 697 O O . CYS A 1 90 ? -9.666 -3.483 -17.472 1.00 95.69 90 CYS A O 1
ATOM 699 N N . ILE A 1 91 ? -8.733 -1.524 -18.004 1.00 96.31 91 ILE A N 1
ATOM 700 C CA . ILE A 1 91 ? -9.272 -1.517 -19.382 1.00 96.31 91 ILE A CA 1
ATOM 701 C C . ILE A 1 91 ? -8.766 -2.723 -20.190 1.00 96.31 91 ILE A C 1
ATOM 703 O O . ILE A 1 91 ? -9.506 -3.276 -21.003 1.00 96.31 91 ILE A O 1
ATOM 707 N N . VAL A 1 92 ? -7.508 -3.123 -19.985 1.00 94.69 92 VAL A N 1
ATOM 708 C CA . VAL A 1 92 ? -6.856 -4.186 -20.767 1.00 94.69 92 VAL A CA 1
ATOM 709 C C . VAL A 1 92 ? -7.067 -5.569 -20.145 1.00 94.69 92 VAL A C 1
ATOM 711 O O . VAL A 1 92 ? -7.268 -6.541 -20.873 1.00 94.69 92 VAL A O 1
ATOM 714 N N . HIS A 1 93 ? -7.025 -5.665 -18.815 1.00 94.88 93 HIS A N 1
ATOM 715 C CA . HIS A 1 93 ? -6.973 -6.935 -18.084 1.00 94.88 93 HIS A CA 1
ATOM 716 C C . HIS A 1 93 ? -8.202 -7.209 -17.206 1.00 94.88 93 HIS A C 1
ATOM 718 O O . HIS A 1 93 ? -8.383 -8.339 -16.764 1.00 94.88 93 HIS A O 1
ATOM 724 N N . GLY A 1 94 ? -9.071 -6.219 -16.984 1.00 93.19 94 GLY A N 1
ATOM 725 C CA . GLY A 1 94 ? -10.303 -6.365 -16.200 1.00 93.19 94 GLY A CA 1
ATOM 726 C C . GLY A 1 94 ? -10.119 -6.351 -14.680 1.00 93.19 94 GLY A C 1
ATOM 727 O O . GLY A 1 94 ? -11.088 -6.567 -13.958 1.00 93.19 94 GLY A O 1
ATOM 728 N N . GLU A 1 95 ? -8.908 -6.098 -14.185 1.00 92.50 95 GLU A N 1
ATOM 729 C CA . GLU A 1 95 ? -8.604 -6.016 -12.754 1.00 92.50 95 GLU A CA 1
ATOM 730 C C . GLU A 1 95 ? -7.564 -4.928 -12.459 1.00 92.50 95 GLU A C 1
ATOM 732 O O . GLU A 1 95 ? -6.885 -4.448 -13.363 1.00 92.50 95 GLU A O 1
ATOM 737 N N . SER A 1 96 ? -7.451 -4.533 -11.192 1.00 95.12 96 SER A N 1
ATOM 738 C CA . SER A 1 96 ? -6.378 -3.673 -10.675 1.00 95.12 96 SER A CA 1
ATOM 739 C C . SER A 1 96 ? -5.325 -4.546 -10.006 1.00 95.12 96 SER A C 1
ATOM 741 O O . SER A 1 96 ? -5.681 -5.534 -9.371 1.00 95.12 96 SER A O 1
ATOM 743 N N . ILE A 1 97 ? -4.046 -4.175 -10.096 1.00 97.38 97 ILE A N 1
ATOM 744 C CA . ILE A 1 97 ? -2.962 -4.950 -9.462 1.00 97.38 97 ILE A CA 1
ATOM 745 C C . ILE A 1 97 ? -2.027 -4.103 -8.599 1.00 97.38 97 ILE A C 1
ATOM 747 O O . ILE A 1 97 ? -1.208 -4.665 -7.877 1.00 97.38 97 ILE A O 1
ATOM 751 N N . ALA A 1 98 ? -2.103 -2.772 -8.657 1.00 98.25 98 ALA A N 1
ATOM 752 C CA . ALA A 1 98 ? -1.271 -1.891 -7.844 1.00 98.25 98 ALA A CA 1
ATOM 753 C C . ALA A 1 98 ? -2.079 -1.264 -6.709 1.00 98.25 98 ALA A C 1
ATOM 755 O O . ALA A 1 98 ? -3.219 -0.862 -6.909 1.00 98.25 98 ALA A O 1
ATOM 756 N N . TYR A 1 99 ? -1.493 -1.148 -5.523 1.00 98.44 99 TYR A N 1
ATOM 757 C CA . TYR A 1 99 ? -2.211 -0.670 -4.348 1.00 98.44 99 TYR A CA 1
ATOM 758 C C . TYR A 1 99 ? -1.316 0.193 -3.469 1.00 98.44 99 TYR A C 1
ATOM 760 O O . TYR A 1 99 ? -0.217 -0.224 -3.090 1.00 98.44 99 TYR A O 1
ATOM 768 N N . ALA A 1 100 ? -1.793 1.385 -3.116 1.00 98.38 100 ALA A N 1
ATOM 769 C CA . ALA A 1 100 ? -1.124 2.225 -2.133 1.00 98.38 100 ALA A CA 1
ATOM 770 C C . ALA A 1 100 ? -1.405 1.697 -0.718 1.00 98.38 100 ALA A C 1
ATOM 772 O O . ALA A 1 100 ? -2.514 1.256 -0.417 1.00 98.38 100 ALA A O 1
ATOM 773 N N . ALA A 1 101 ? -0.408 1.755 0.161 1.00 98.12 101 ALA A N 1
ATOM 774 C CA . ALA A 1 101 ? -0.596 1.464 1.577 1.00 98.12 101 ALA A CA 1
ATOM 775 C C . ALA A 1 101 ? -1.546 2.469 2.243 1.00 98.12 101 ALA A C 1
ATOM 777 O O . ALA A 1 101 ? -1.574 3.646 1.877 1.00 98.12 101 ALA A O 1
ATOM 778 N N . ASP A 1 102 ? -2.240 2.033 3.295 1.00 97.44 102 ASP A N 1
ATOM 779 C CA . ASP A 1 102 ? -3.194 2.844 4.063 1.00 97.44 102 ASP A CA 1
ATOM 780 C C . ASP A 1 102 ? -2.553 4.138 4.600 1.00 97.44 102 ASP A C 1
ATOM 782 O O . ASP A 1 102 ? -3.206 5.179 4.704 1.00 97.44 102 ASP A O 1
ATOM 786 N N . GLU A 1 103 ? -1.244 4.109 4.880 1.00 96.62 103 GLU A N 1
ATOM 787 C CA . GLU A 1 103 ? -0.477 5.283 5.310 1.00 96.62 103 GLU A CA 1
ATOM 788 C C . GLU A 1 103 ? -0.506 6.426 4.281 1.00 96.62 103 GLU A C 1
ATOM 790 O O . GLU A 1 103 ? -0.547 7.591 4.680 1.00 96.62 103 GLU A O 1
ATOM 795 N N . PHE A 1 104 ? -0.526 6.132 2.975 1.00 98.06 104 PHE A N 1
ATOM 796 C CA . PHE A 1 104 ? -0.630 7.178 1.955 1.00 98.06 104 PHE A CA 1
ATOM 797 C C . PHE A 1 104 ? -1.983 7.884 2.012 1.00 98.06 104 PHE A C 1
ATOM 799 O O . PHE A 1 104 ? -2.015 9.111 1.962 1.00 98.06 104 PHE A O 1
ATOM 806 N N . TYR A 1 105 ? -3.082 7.144 2.179 1.00 97.81 105 TYR A N 1
ATOM 807 C CA . TYR A 1 105 ? -4.423 7.729 2.300 1.00 97.81 105 TYR A CA 1
ATOM 808 C C . TYR A 1 105 ? -4.533 8.609 3.546 1.00 97.81 105 TYR A C 1
ATOM 810 O O . TYR A 1 105 ? -4.992 9.748 3.465 1.00 97.81 105 TYR A O 1
ATOM 818 N N . LEU A 1 106 ? -4.007 8.125 4.675 1.00 95.94 106 LEU A N 1
ATOM 819 C CA . LEU A 1 106 ? -3.935 8.883 5.922 1.00 95.94 106 LEU A CA 1
ATOM 820 C C . LEU A 1 106 ? -3.141 10.184 5.777 1.00 95.94 106 LEU A C 1
ATOM 822 O O . LEU A 1 106 ? -3.603 11.242 6.201 1.00 95.94 106 LEU A O 1
ATOM 826 N N . LYS A 1 107 ? -1.948 10.123 5.175 1.00 96.25 107 LYS A N 1
ATOM 827 C CA . LYS A 1 107 ? -1.097 11.302 4.964 1.00 96.25 107 LYS A CA 1
ATOM 828 C C . LYS A 1 107 ? -1.697 12.286 3.968 1.00 96.25 107 LYS A C 1
ATOM 830 O O . LYS A 1 107 ? -1.581 13.484 4.188 1.00 96.25 107 LYS A O 1
ATOM 835 N N . ALA A 1 108 ? -2.323 11.786 2.905 1.00 97.56 108 ALA A N 1
ATOM 836 C CA . ALA A 1 108 ? -2.985 12.583 1.876 1.00 97.56 108 ALA A CA 1
ATOM 837 C C . ALA A 1 108 ? -4.335 13.162 2.330 1.00 97.56 108 ALA A C 1
ATOM 839 O O . ALA A 1 108 ? -4.982 13.851 1.545 1.00 97.56 108 ALA A O 1
ATOM 840 N N . ASN A 1 109 ? -4.786 12.846 3.552 1.00 96.06 109 ASN A N 1
ATOM 841 C CA . ASN A 1 109 ? -6.112 13.197 4.055 1.00 96.06 109 ASN A CA 1
ATOM 842 C C . ASN A 1 109 ? -7.238 12.766 3.090 1.00 96.06 109 ASN A C 1
ATOM 844 O O . ASN A 1 109 ? -8.206 13.490 2.848 1.00 96.06 109 ASN A O 1
ATOM 848 N N . ARG A 1 110 ? -7.085 11.573 2.504 1.00 96.75 110 ARG A N 1
ATOM 849 C CA . ARG A 1 110 ? -8.052 10.956 1.591 1.00 96.75 110 ARG A CA 1
ATOM 850 C C . ARG A 1 110 ? -8.755 9.789 2.287 1.00 96.75 110 ARG A C 1
ATOM 852 O O . ARG A 1 110 ? -8.149 9.133 3.136 1.00 96.75 110 ARG A O 1
ATOM 859 N N . PRO A 1 111 ? -10.024 9.507 1.944 1.00 95.31 111 PRO A N 1
ATOM 860 C CA . PRO A 1 111 ? -10.721 8.355 2.496 1.00 95.31 111 PRO A CA 1
ATOM 861 C C . PRO A 1 111 ? -10.014 7.058 2.091 1.00 95.31 111 PRO A C 1
ATOM 863 O O . PRO A 1 111 ? -9.541 6.925 0.962 1.00 95.31 111 PRO A O 1
ATOM 866 N N . ILE A 1 112 ? -9.973 6.098 3.014 1.00 95.81 112 ILE A N 1
ATOM 867 C CA . ILE A 1 112 ? -9.482 4.749 2.728 1.00 95.81 112 ILE A CA 1
ATOM 868 C C . ILE A 1 112 ? -10.495 4.054 1.801 1.00 95.81 112 ILE A C 1
ATOM 870 O O . ILE A 1 112 ? -11.693 4.074 2.121 1.00 95.81 112 ILE A O 1
ATOM 874 N N . PRO A 1 113 ? -10.049 3.453 0.679 1.00 96.50 113 PRO A N 1
ATOM 875 C CA . PRO A 1 113 ? -10.916 2.755 -0.267 1.00 96.50 113 PRO A CA 1
ATOM 876 C C . PRO A 1 113 ? -11.839 1.721 0.386 1.00 96.50 113 PRO A C 1
ATOM 878 O O . PRO A 1 113 ? -11.575 1.227 1.483 1.00 96.50 113 PRO A O 1
ATOM 881 N N . THR A 1 114 ? -12.945 1.402 -0.281 1.00 95.19 114 THR A N 1
ATOM 882 C CA . THR A 1 114 ? -13.871 0.335 0.131 1.00 95.19 114 THR A CA 1
ATOM 883 C C . THR A 1 114 ? -13.282 -1.049 -0.146 1.00 95.19 114 THR A C 1
ATOM 885 O O . THR A 1 114 ? -12.301 -1.170 -0.877 1.00 95.19 114 THR A O 1
ATOM 888 N N . GLU A 1 115 ? -13.887 -2.097 0.415 1.00 94.50 115 GLU A N 1
ATOM 889 C CA . GLU A 1 115 ? -13.469 -3.495 0.221 1.00 94.50 115 GLU A CA 1
ATOM 890 C C . GLU A 1 115 ? -13.288 -3.869 -1.263 1.00 94.50 115 GLU A C 1
ATOM 892 O O . GLU A 1 115 ? -12.258 -4.439 -1.625 1.00 94.50 115 GLU A O 1
ATOM 897 N N . ASP A 1 116 ? -14.216 -3.446 -2.133 1.00 93.50 116 ASP A N 1
ATOM 898 C CA . ASP A 1 116 ? -14.180 -3.703 -3.583 1.00 93.50 116 ASP A CA 1
ATOM 899 C C . ASP A 1 116 ? -12.857 -3.296 -4.252 1.00 93.50 116 ASP A C 1
ATOM 901 O O . ASP A 1 116 ? -12.426 -3.928 -5.217 1.00 93.50 116 ASP A O 1
ATOM 905 N N . TYR A 1 117 ? -12.187 -2.256 -3.743 1.00 94.12 117 TYR A N 1
ATOM 906 C CA . TYR A 1 117 ? -10.902 -1.803 -4.276 1.00 94.12 117 TYR A CA 1
ATOM 907 C C . TYR A 1 117 ? -9.796 -2.844 -4.079 1.00 94.12 117 TYR A C 1
ATOM 909 O O . TYR A 1 117 ? -8.922 -2.981 -4.932 1.00 94.12 117 TYR A O 1
ATOM 917 N N . TYR A 1 118 ? -9.821 -3.581 -2.967 1.00 94.00 118 TYR A N 1
ATOM 918 C CA . TYR A 1 118 ? -8.743 -4.485 -2.564 1.00 94.00 118 TYR A CA 1
ATOM 919 C C . TYR A 1 118 ? -8.914 -5.915 -3.086 1.00 94.00 118 TYR A C 1
ATOM 921 O O . TYR A 1 118 ? -7.977 -6.714 -2.978 1.00 94.00 118 TYR A O 1
ATOM 929 N N . GLY A 1 119 ? -10.080 -6.255 -3.645 1.00 89.50 119 GLY A N 1
ATOM 930 C CA . GLY A 1 119 ? -10.382 -7.597 -4.138 1.00 89.50 119 GLY A CA 1
ATOM 931 C C . GLY A 1 119 ? -10.184 -8.649 -3.046 1.00 89.50 119 GLY A C 1
ATOM 932 O O . GLY A 1 119 ? -10.909 -8.684 -2.061 1.00 89.50 119 GLY A O 1
ATOM 933 N N . THR A 1 120 ? -9.176 -9.510 -3.198 1.00 91.94 120 THR A N 1
ATOM 934 C CA . THR A 1 120 ? -8.856 -10.562 -2.215 1.00 91.94 120 THR A CA 1
ATOM 935 C C . THR A 1 120 ? -7.802 -10.146 -1.180 1.00 91.94 120 THR A C 1
ATOM 937 O O . THR A 1 120 ? -7.186 -11.017 -0.567 1.00 91.94 120 THR A O 1
ATOM 940 N N . TYR A 1 121 ? -7.515 -8.849 -1.035 1.00 94.69 121 TYR A N 1
ATOM 941 C CA . TYR A 1 121 ? -6.480 -8.307 -0.144 1.00 94.69 121 TYR A CA 1
ATOM 942 C C . TYR A 1 121 ? -5.086 -8.951 -0.322 1.00 94.69 121 TYR A C 1
ATOM 944 O O . TYR A 1 121 ? -4.467 -9.397 0.651 1.00 94.69 121 TYR A O 1
ATOM 952 N N . PRO A 1 122 ? -4.518 -8.983 -1.545 1.00 94.06 122 PRO A N 1
ATOM 953 C CA . PRO A 1 122 ? -3.266 -9.701 -1.824 1.00 94.06 122 PRO A CA 1
ATOM 954 C C . PRO A 1 122 ? -2.038 -9.145 -1.077 1.00 94.06 122 PRO A C 1
ATOM 956 O O . PRO A 1 122 ? -0.984 -9.780 -1.056 1.00 94.06 122 PRO A O 1
ATOM 959 N N . GLN A 1 123 ? -2.164 -7.954 -0.487 1.00 96.81 123 GLN A N 1
ATOM 960 C CA . GLN A 1 123 ? -1.079 -7.164 0.092 1.00 96.81 123 GLN A CA 1
ATOM 961 C C . GLN A 1 123 ? -1.362 -6.731 1.545 1.00 96.81 123 GLN A C 1
ATOM 963 O O . GLN A 1 123 ? -0.711 -5.816 2.050 1.00 96.81 123 GLN A O 1
ATOM 968 N N . LEU A 1 124 ? -2.295 -7.400 2.241 1.00 94.44 124 LEU A N 1
ATOM 969 C CA . LEU A 1 124 ? -2.708 -7.045 3.609 1.00 94.44 124 LEU A CA 1
ATOM 970 C C . LEU A 1 124 ? -1.518 -6.917 4.574 1.00 94.44 124 LEU A C 1
ATOM 972 O O . LEU A 1 124 ? -1.390 -5.929 5.290 1.00 94.44 124 LEU A O 1
ATOM 976 N N . ALA A 1 125 ? -0.584 -7.873 4.533 1.00 91.88 125 ALA A N 1
ATOM 977 C CA . ALA A 1 125 ? 0.609 -7.879 5.386 1.00 91.88 125 ALA A CA 1
ATOM 978 C C . ALA A 1 125 ? 1.597 -6.727 5.104 1.00 91.88 125 ALA A C 1
ATOM 980 O O . ALA A 1 125 ? 2.475 -6.466 5.925 1.00 91.88 125 ALA A O 1
ATOM 981 N N . ASN A 1 126 ? 1.443 -6.032 3.973 1.00 94.81 126 ASN A N 1
ATOM 982 C CA . ASN A 1 126 ? 2.276 -4.903 3.561 1.00 94.81 126 ASN A CA 1
ATOM 983 C C . ASN A 1 126 ? 1.611 -3.547 3.849 1.00 94.81 126 ASN A C 1
ATOM 985 O O . ASN A 1 126 ? 2.055 -2.520 3.340 1.00 94.81 126 ASN A O 1
ATOM 989 N N . GLY A 1 127 ? 0.556 -3.519 4.671 1.00 94.69 127 GLY A N 1
ATOM 990 C CA . GLY A 1 127 ? -0.111 -2.274 5.056 1.00 94.69 127 GLY A CA 1
ATOM 991 C C . GLY A 1 127 ? -1.137 -1.771 4.045 1.00 94.69 127 GLY A C 1
ATOM 992 O O . GLY A 1 127 ? -1.481 -0.594 4.081 1.00 94.69 127 GLY A O 1
ATOM 993 N N . VAL A 1 128 ? -1.606 -2.631 3.139 1.00 97.62 128 VAL A N 1
ATOM 994 C CA . VAL A 1 128 ? -2.617 -2.304 2.125 1.00 97.62 128 VAL A CA 1
ATOM 995 C C . VAL A 1 128 ? -3.963 -2.898 2.536 1.00 97.62 128 VAL A C 1
ATOM 997 O O . VAL A 1 128 ? -4.109 -4.118 2.570 1.00 97.62 128 VAL A O 1
ATOM 1000 N N . GLY A 1 129 ? -4.951 -2.051 2.822 1.00 96.56 129 GLY A N 1
ATOM 1001 C CA . GLY A 1 129 ? -6.310 -2.469 3.177 1.00 96.56 129 GLY A CA 1
ATOM 1002 C C . GLY A 1 129 ? -6.449 -3.018 4.597 1.00 96.56 129 GLY A C 1
ATOM 1003 O O . GLY 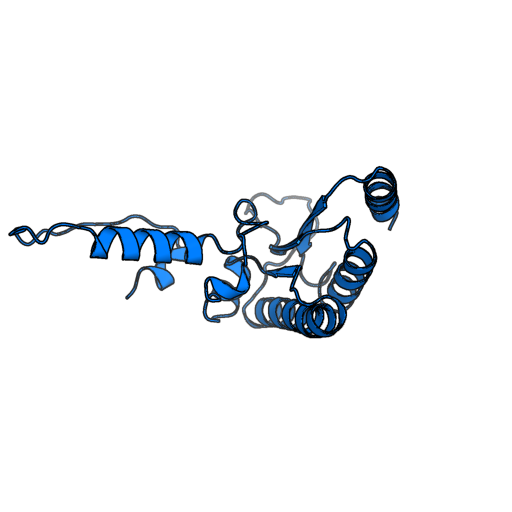A 1 129 ? -7.500 -3.551 4.943 1.00 96.56 129 GLY A O 1
ATOM 1004 N N . MET A 1 130 ? -5.419 -2.874 5.439 1.00 95.44 130 MET A N 1
ATOM 1005 C CA . MET A 1 130 ? -5.442 -3.342 6.828 1.00 95.44 130 MET A CA 1
ATOM 1006 C C . MET A 1 130 ? -6.537 -2.656 7.635 1.00 95.44 130 MET A C 1
ATOM 1008 O O . MET A 1 130 ? -7.237 -3.306 8.408 1.00 95.44 130 MET A O 1
ATOM 1012 N N . TRP A 1 131 ? -6.685 -1.343 7.462 1.00 94.81 131 TRP A N 1
ATOM 1013 C CA . TRP A 1 131 ? -7.720 -0.593 8.154 1.00 94.81 131 TRP A CA 1
ATOM 1014 C C . TRP A 1 131 ? -9.114 -0.970 7.665 1.00 94.81 131 TRP A C 1
ATOM 1016 O O . TRP A 1 131 ? -10.002 -1.152 8.489 1.00 94.81 131 TRP A O 1
ATOM 1026 N N . ARG A 1 132 ? -9.301 -1.107 6.345 1.00 96.00 132 ARG A N 1
ATOM 1027 C CA . ARG A 1 132 ? -10.594 -1.500 5.771 1.00 96.00 132 ARG A CA 1
ATOM 1028 C C . ARG A 1 132 ? -11.023 -2.874 6.295 1.00 96.00 132 ARG A C 1
ATOM 1030 O O . ARG A 1 132 ? -12.111 -2.971 6.846 1.00 96.00 132 ARG A O 1
ATOM 1037 N N . SER A 1 133 ? -10.134 -3.871 6.237 1.00 96.38 133 SER A N 1
ATOM 1038 C CA . SER A 1 133 ? -10.378 -5.214 6.793 1.00 96.38 133 SER A CA 1
ATOM 1039 C C . SER A 1 133 ? -10.769 -5.145 8.271 1.00 96.38 133 SER A C 1
ATOM 1041 O O . SER A 1 133 ? -11.797 -5.683 8.667 1.00 96.38 133 SER A O 1
ATOM 1043 N N . LEU A 1 134 ? -9.996 -4.414 9.087 1.00 94.62 134 LEU A N 1
ATOM 1044 C CA . LEU A 1 134 ? -10.275 -4.257 10.517 1.00 94.62 134 LEU A CA 1
ATOM 1045 C C . LEU A 1 134 ? -11.628 -3.582 10.778 1.00 94.62 134 LEU A C 1
ATOM 1047 O O . LEU A 1 134 ? -12.358 -3.997 11.676 1.00 94.62 134 LEU A O 1
ATOM 1051 N N . GLU A 1 135 ? -11.936 -2.513 10.047 1.00 93.94 135 GLU A N 1
ATOM 1052 C CA . GLU A 1 135 ? -13.185 -1.773 10.194 1.00 93.94 135 GLU A CA 1
ATOM 1053 C C . GLU A 1 135 ? -14.387 -2.657 9.860 1.00 93.94 135 GLU A C 1
ATOM 1055 O O . GLU A 1 135 ? -15.334 -2.711 10.647 1.00 93.94 135 GLU A O 1
ATOM 1060 N N . ASP A 1 136 ? -14.333 -3.368 8.737 1.00 94.75 136 ASP A N 1
ATOM 1061 C CA . ASP A 1 136 ? -15.432 -4.210 8.277 1.00 94.75 136 ASP A CA 1
ATOM 1062 C C . ASP A 1 136 ? -15.637 -5.400 9.228 1.00 94.75 136 ASP A C 1
ATOM 1064 O O . ASP A 1 136 ? -16.759 -5.640 9.678 1.00 94.75 136 ASP A O 1
ATOM 1068 N N . GLU A 1 137 ? -14.559 -6.077 9.639 1.00 95.25 137 GLU A N 1
ATOM 1069 C CA . GLU A 1 137 ? -14.602 -7.155 10.637 1.00 95.25 137 GLU A CA 1
ATOM 1070 C C . GLU A 1 137 ? -15.184 -6.676 11.975 1.00 95.25 137 GLU A C 1
ATOM 1072 O O . GLU A 1 137 ? -16.030 -7.347 12.575 1.00 95.25 137 GLU A O 1
ATOM 1077 N N . PHE A 1 138 ? -14.762 -5.499 12.447 1.00 93.81 138 PHE A N 1
ATOM 1078 C CA . PHE A 1 138 ? -15.254 -4.929 13.698 1.00 93.81 138 PHE A CA 1
ATOM 1079 C C . PHE A 1 138 ? -16.749 -4.613 13.626 1.00 93.81 138 PHE A C 1
ATOM 1081 O O . PHE A 1 138 ? -17.493 -4.947 14.550 1.00 93.81 138 PHE A O 1
ATOM 1088 N N . MET A 1 139 ? -17.202 -3.981 12.540 1.00 93.50 139 MET A N 1
ATOM 1089 C CA . MET A 1 139 ? -18.610 -3.622 12.365 1.00 93.50 139 MET A CA 1
ATOM 1090 C C . MET A 1 139 ? -19.491 -4.867 12.224 1.00 93.50 139 MET A C 1
ATOM 1092 O O . MET A 1 139 ? -20.537 -4.941 12.866 1.00 93.50 139 MET A O 1
ATOM 1096 N N . GLN A 1 140 ? -19.041 -5.881 11.483 1.00 95.44 140 GLN A N 1
ATOM 1097 C CA . GLN A 1 140 ? -19.748 -7.161 11.375 1.00 95.44 140 GLN A CA 1
ATOM 1098 C C . GLN A 1 140 ? -19.873 -7.858 12.736 1.00 95.44 140 GLN A C 1
ATOM 1100 O O . GLN A 1 140 ? -20.950 -8.336 13.096 1.00 95.44 140 GLN A O 1
ATOM 1105 N N . ALA A 1 141 ? -18.794 -7.889 13.525 1.00 94.38 141 ALA A N 1
ATOM 1106 C CA . ALA A 1 141 ? -18.818 -8.464 14.867 1.00 94.38 141 ALA A CA 1
ATOM 1107 C C . ALA A 1 141 ? -19.745 -7.683 15.809 1.00 94.38 141 ALA A C 1
ATOM 1109 O O . ALA A 1 141 ? -20.449 -8.286 16.620 1.00 94.38 141 ALA A O 1
ATOM 1110 N N . LEU A 1 142 ? -19.768 -6.353 15.695 1.00 91.38 142 LEU A N 1
ATOM 1111 C CA . LEU A 1 142 ? -20.645 -5.488 16.477 1.00 91.38 142 LEU A CA 1
ATOM 1112 C C . LEU A 1 142 ? -22.123 -5.717 16.135 1.00 91.38 142 LEU A C 1
ATOM 1114 O O . LEU A 1 142 ? -22.944 -5.815 17.046 1.00 91.38 142 LEU A O 1
ATOM 1118 N N . ASP A 1 143 ? -22.457 -5.850 14.853 1.00 92.88 143 ASP A N 1
ATOM 1119 C CA . ASP A 1 143 ? -23.825 -6.113 14.395 1.00 92.88 143 ASP A CA 1
ATOM 1120 C C . ASP A 1 143 ? -24.312 -7.516 14.788 1.00 92.88 143 ASP A C 1
ATOM 1122 O O . ASP A 1 143 ? -25.493 -7.706 15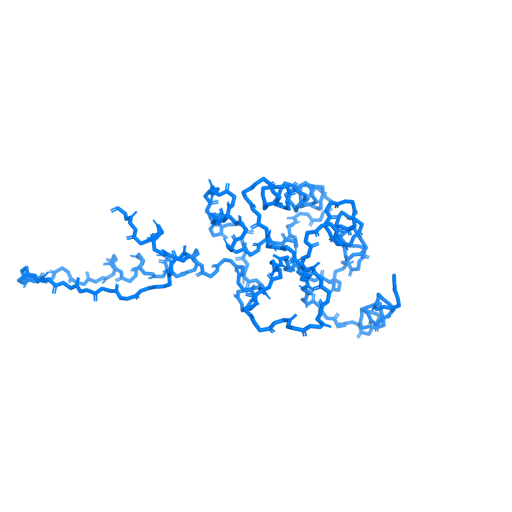.089 1.00 92.88 143 ASP A O 1
ATOM 1126 N N . ALA A 1 144 ? -23.402 -8.492 14.838 1.00 93.38 144 ALA A N 1
ATOM 1127 C CA . ALA A 1 144 ? -23.690 -9.856 15.275 1.00 93.38 144 ALA A CA 1
ATOM 1128 C C . ALA A 1 144 ? -23.813 -10.005 16.804 1.00 93.38 144 ALA A C 1
ATOM 1130 O O . ALA A 1 144 ? -24.287 -11.038 17.284 1.00 93.38 144 ALA A O 1
ATOM 1131 N N . CYS A 1 145 ? -23.384 -9.010 17.588 1.00 89.94 145 CYS A N 1
ATOM 1132 C CA . CYS A 1 145 ? -23.441 -9.081 19.044 1.00 89.94 145 CYS A CA 1
ATOM 1133 C C . CYS A 1 145 ? -24.887 -9.038 19.560 1.00 89.94 145 CYS A C 1
ATOM 1135 O O . CYS A 1 145 ? -25.680 -8.157 19.218 1.00 89.94 145 CYS A O 1
ATOM 1137 N N . GLU A 1 146 ? -25.217 -9.956 20.473 1.00 85.69 146 GLU A N 1
ATOM 1138 C CA . GLU A 1 146 ? -26.495 -9.922 21.176 1.00 85.69 146 GLU A CA 1
ATOM 1139 C C . GLU A 1 146 ? -26.625 -8.626 21.981 1.00 85.69 146 GLU A C 1
ATOM 1141 O O . GLU A 1 146 ? -25.785 -8.281 22.821 1.00 85.69 146 GLU A O 1
ATOM 1146 N N . LYS A 1 147 ? -27.727 -7.909 21.748 1.00 79.81 147 LYS A N 1
ATOM 1147 C CA . LYS A 1 147 ? -28.065 -6.704 22.504 1.00 79.81 147 LYS A CA 1
ATOM 1148 C C . LYS A 1 147 ? -28.436 -7.103 23.929 1.00 79.81 147 LYS A C 1
ATOM 1150 O O . LYS A 1 147 ? -29.584 -7.423 24.222 1.00 79.81 147 LYS A O 1
ATOM 1155 N N . CYS A 1 148 ? -27.455 -7.082 24.819 1.00 75.62 148 CYS A N 1
ATOM 1156 C CA . CYS A 1 148 ? -27.657 -7.288 26.245 1.00 75.62 148 CYS A CA 1
ATOM 1157 C C . CYS A 1 148 ? -27.823 -5.945 26.970 1.00 75.62 148 CYS A C 1
ATOM 1159 O O . CYS A 1 148 ? -27.377 -4.897 26.503 1.00 75.62 148 CYS A O 1
ATOM 1161 N N . ALA A 1 149 ? -28.485 -5.965 28.128 1.00 77.38 149 ALA A N 1
ATOM 1162 C CA . ALA A 1 149 ? -28.568 -4.797 28.996 1.00 77.38 149 ALA A CA 1
ATOM 1163 C C . ALA A 1 149 ? -27.185 -4.526 29.611 1.00 77.38 149 ALA A C 1
ATOM 1165 O O . ALA A 1 149 ? -26.831 -5.070 30.658 1.00 77.38 149 ALA A O 1
ATOM 1166 N N . ILE A 1 150 ? -26.381 -3.708 28.933 1.00 78.19 150 ILE A N 1
ATOM 1167 C CA . ILE A 1 150 ? -25.054 -3.310 29.403 1.00 78.19 150 ILE A CA 1
ATOM 1168 C C . ILE A 1 150 ? -25.201 -2.057 30.263 1.00 78.19 150 ILE A C 1
ATOM 1170 O O . ILE A 1 150 ? -25.821 -1.077 29.854 1.00 78.19 150 ILE A O 1
ATOM 1174 N N . GLN A 1 151 ? -24.613 -2.066 31.458 1.00 84.19 151 GLN A N 1
ATOM 1175 C CA . GLN A 1 151 ? -24.435 -0.830 32.221 1.00 84.19 151 GLN A CA 1
ATOM 1176 C C . GLN A 1 151 ? -23.463 0.094 31.482 1.00 84.19 151 GLN A C 1
ATOM 1178 O O . GLN A 1 151 ? -22.472 -0.380 30.924 1.00 84.19 151 GLN A O 1
ATOM 1183 N N . THR A 1 152 ? -23.711 1.403 31.524 1.00 86.44 152 THR A N 1
ATOM 1184 C CA . THR A 1 152 ? -22.786 2.406 30.988 1.00 86.44 152 THR A CA 1
ATOM 1185 C C . THR A 1 152 ? -21.424 2.276 31.665 1.00 86.44 152 THR A C 1
ATOM 1187 O O . THR A 1 152 ? -21.328 2.275 32.893 1.00 86.44 152 THR A O 1
ATOM 1190 N N . ARG A 1 153 ? -20.361 2.169 30.865 1.00 88.88 153 ARG A N 1
ATOM 1191 C CA . ARG A 1 153 ? -18.975 2.063 31.337 1.00 88.88 153 ARG A CA 1
ATOM 1192 C C . ARG A 1 153 ? -18.098 3.049 30.584 1.00 88.88 153 ARG A C 1
ATOM 1194 O O . ARG A 1 153 ? -18.351 3.348 29.422 1.00 88.88 153 ARG A O 1
ATOM 1201 N N . HIS A 1 154 ? -17.048 3.512 31.249 1.00 91.38 154 HIS A N 1
ATOM 1202 C CA . HIS A 1 154 ? -15.985 4.273 30.610 1.00 91.38 154 HIS A CA 1
ATOM 1203 C C . HIS A 1 154 ? -14.880 3.307 30.172 1.00 91.38 154 HIS A C 1
ATOM 1205 O O . HIS A 1 154 ? -14.340 2.574 31.001 1.00 91.38 154 HIS A O 1
ATOM 1211 N N . ILE A 1 155 ? -14.559 3.296 28.879 1.00 90.94 155 ILE A N 1
ATOM 1212 C CA . ILE A 1 155 ? -13.534 2.432 28.285 1.00 90.94 155 ILE A CA 1
ATOM 1213 C C . ILE A 1 155 ? -12.489 3.328 27.625 1.00 90.94 155 ILE A C 1
ATOM 1215 O O . ILE A 1 155 ? -12.837 4.272 26.920 1.00 90.94 155 ILE A O 1
ATOM 1219 N N . SER A 1 156 ? -11.213 3.019 27.843 1.00 93.00 156 SER A N 1
ATOM 1220 C CA . SER A 1 156 ? -10.094 3.679 27.169 1.00 93.00 156 SER A CA 1
ATOM 1221 C C . SER A 1 156 ? -9.457 2.707 26.180 1.00 93.00 156 SER A C 1
ATOM 1223 O O . SER A 1 156 ? -9.148 1.577 26.553 1.00 93.00 156 SER A O 1
ATOM 1225 N N . ILE A 1 157 ? -9.234 3.149 24.940 1.00 90.75 157 ILE A N 1
ATOM 1226 C CA . ILE A 1 157 ? -8.585 2.359 23.885 1.00 90.75 157 ILE A CA 1
ATOM 1227 C C . ILE A 1 157 ? -7.264 3.035 23.514 1.00 90.75 157 ILE A C 1
ATOM 1229 O O . ILE A 1 157 ? -7.237 4.220 23.183 1.00 90.75 157 ILE A O 1
ATOM 1233 N N . ALA A 1 158 ? -6.167 2.282 23.577 1.00 93.81 158 ALA A N 1
ATOM 1234 C CA . ALA A 1 158 ? -4.869 2.733 23.088 1.00 93.81 158 ALA A CA 1
ATOM 1235 C C . ALA A 1 158 ? -4.752 2.452 21.582 1.00 93.81 158 ALA A C 1
ATOM 1237 O O . ALA A 1 158 ? -5.114 1.371 21.126 1.00 93.81 158 ALA A O 1
ATOM 1238 N N . THR A 1 159 ? -4.230 3.411 20.815 1.00 92.25 159 THR A N 1
ATOM 1239 C CA . THR A 1 159 ? -3.999 3.267 19.370 1.00 92.25 159 THR A CA 1
ATOM 1240 C C . THR A 1 159 ? -2.777 4.072 18.926 1.00 92.25 159 THR A C 1
ATOM 1242 O O . THR A 1 159 ? -2.312 4.964 19.643 1.00 92.25 159 THR A O 1
ATOM 1245 N N . GLY A 1 160 ? -2.242 3.757 17.746 1.00 90.75 160 GLY A N 1
ATOM 1246 C CA . GLY A 1 160 ? -1.184 4.545 17.122 1.00 90.75 160 GLY A CA 1
ATOM 1247 C C . GLY A 1 160 ? -1.680 5.937 16.720 1.00 90.75 160 GLY A C 1
ATOM 1248 O O . GLY A 1 160 ? -2.841 6.112 16.355 1.00 90.75 160 GLY A O 1
ATOM 1249 N N . VAL A 1 161 ? -0.788 6.932 16.728 1.00 90.81 161 VAL A N 1
ATOM 1250 C CA . VAL A 1 161 ? -1.137 8.323 16.366 1.00 90.81 161 VAL A CA 1
ATOM 1251 C C . VAL A 1 161 ? -1.728 8.412 14.955 1.00 90.81 161 VAL A C 1
ATOM 1253 O O . VAL A 1 161 ? -2.674 9.161 14.743 1.00 90.81 161 VAL A O 1
ATOM 1256 N N . ALA A 1 162 ? -1.218 7.613 14.012 1.00 89.31 162 ALA A N 1
ATOM 1257 C CA . ALA A 1 162 ? -1.721 7.572 12.639 1.00 89.31 162 ALA A CA 1
ATOM 1258 C C . ALA A 1 162 ? -3.157 7.025 12.539 1.00 89.31 162 ALA A C 1
ATOM 1260 O O . ALA A 1 162 ? -3.944 7.527 11.747 1.00 89.31 162 ALA A O 1
ATOM 1261 N N . ALA A 1 163 ? -3.513 6.037 13.366 1.00 90.88 163 ALA A N 1
ATOM 1262 C CA . ALA A 1 163 ? -4.844 5.427 13.372 1.00 90.88 163 ALA A CA 1
ATOM 1263 C C . ALA A 1 163 ? -5.860 6.206 14.228 1.00 90.88 163 ALA A C 1
ATOM 1265 O O . ALA A 1 163 ? -7.063 6.059 14.046 1.00 90.88 163 ALA A O 1
ATOM 1266 N N . TYR A 1 164 ? -5.402 7.067 15.143 1.00 91.69 164 TYR A N 1
ATOM 1267 C CA . TYR A 1 164 ? -6.261 7.899 15.992 1.00 91.69 164 TYR A CA 1
ATOM 1268 C C . TYR A 1 164 ? -7.395 8.648 15.262 1.00 91.69 164 TYR A C 1
ATOM 1270 O O . TYR A 1 164 ? -8.523 8.580 15.756 1.00 91.69 164 TYR A O 1
ATOM 1278 N N . PRO A 1 165 ? -7.171 9.350 14.128 1.00 89.81 165 PRO A N 1
ATOM 1279 C CA . PRO A 1 165 ? -8.261 10.017 13.415 1.00 89.81 165 PRO A CA 1
ATOM 1280 C C . PRO A 1 165 ? -9.332 9.043 12.912 1.00 89.81 165 PRO A C 1
ATOM 1282 O O . PRO A 1 165 ? -10.499 9.413 12.886 1.00 89.81 165 PRO A O 1
ATOM 1285 N N . LEU A 1 166 ? -8.964 7.801 12.587 1.00 90.12 166 LEU A N 1
ATOM 1286 C CA . LEU A 1 166 ? -9.891 6.783 12.090 1.00 90.12 166 LEU A CA 1
ATOM 1287 C C . LEU A 1 166 ? -10.769 6.177 13.198 1.00 90.12 166 LEU A C 1
ATOM 1289 O O . LEU A 1 166 ? -11.853 5.670 12.932 1.00 90.12 166 LEU A O 1
ATOM 1293 N N . MET A 1 167 ? -10.324 6.260 14.456 1.00 87.44 167 MET A N 1
ATOM 1294 C CA . MET A 1 167 ? -11.097 5.803 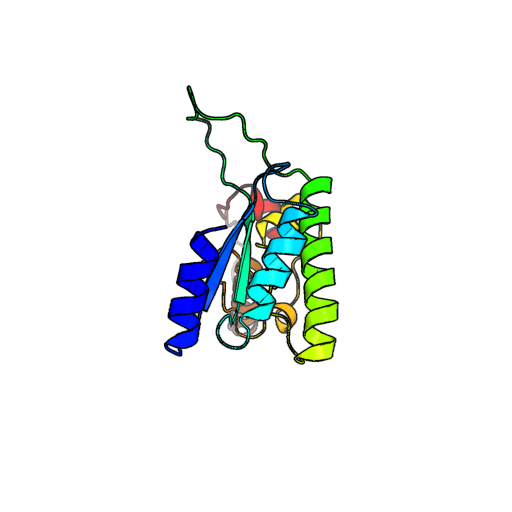15.620 1.00 87.44 167 MET A CA 1
ATOM 1295 C C . MET A 1 167 ? -12.203 6.788 16.029 1.00 87.44 167 MET A C 1
ATOM 1297 O O . MET A 1 167 ? -13.055 6.444 16.848 1.00 87.44 167 MET A O 1
ATOM 1301 N N . LYS A 1 168 ? -12.180 8.024 15.515 1.00 80.00 168 LYS A N 1
ATOM 1302 C CA . LYS A 1 168 ? -13.212 9.031 15.782 1.00 80.00 168 LYS A CA 1
ATOM 1303 C C . LYS A 1 168 ? -14.357 8.853 14.786 1.00 80.00 168 LYS A C 1
ATOM 1305 O O . LYS A 1 168 ? -14.293 9.401 13.690 1.00 80.00 168 LYS A O 1
ATOM 1310 N N . LYS A 1 169 ? -15.376 8.087 15.173 1.00 63.78 169 LYS A N 1
ATOM 1311 C CA . LYS A 1 169 ? -16.662 8.019 14.466 1.00 63.78 169 LYS A CA 1
ATOM 1312 C C . LYS A 1 169 ? -17.681 8.964 15.089 1.00 63.78 169 LYS A C 1
ATOM 1314 O O . LYS A 1 169 ? -17.662 9.097 16.335 1.00 63.78 169 LYS A O 1
#

Sequence (169 aa):
GESLRYLRRLSDAGIKLNTQLVLCPGVNDGEELAYSLEQLGQLYPAVQSIAAVPVGLTKFRENLPKLRAYDEASSASVIDEIDRFNAHFCIVHGESIAYAADEFYLKANRPIPTEDYYGTYPQLANGVGMWRSLEDEFMQALDACEKCAIQTRHISIATGVAAYPLMKK

Secondary structure (DSSP, 8-state):
-THHHHHHHHHHTT--EEEEEEE-TTTSSTHHHHHHHHHHHTTTTTEEEEEEEEPPP-S--TTS-------HHHHHHHHHHHHHHHHHHHHHHSS--EEE-HHHHHHTT-PPPPHHHHTT-TTGGGTSSHHHHHHHHHHHHHHHS----PPP--------TTTGGGG--

Radius of gyration: 18.92 Å; chains: 1; bounding box: 54×37×53 Å